Protein AF-A0A9P5S9I9-F1 (afdb_monomer_lite)

Organism: NCBI:txid64567

pLDDT: mean 74.51, std 22.47, range [37.97, 96.94]

Sequence (103 aa):
RCFNSDEETMPCTVDERFIMINEQIAERIVKGIQLMYGIEFAWEVVSLDMSCLHLALRIFTAIRALAPFSTVVAQGHAVGEPQFAAFPEEKDATLTASVATAL

Foldseek 3Di:
DPPDPPVVQDDPDQQDFRPDDDQVVLVVVQVVLCVPPVDHDDSVVSSVLRGNVSNVVVSVVVCVVCVVVPPPPPDDDCPDPPPPPPDPDPPDDDPPDDDDDDD

Radius of gyration: 19.79 Å; chains: 1; bounding box: 36×42×61 Å

Structure (mmCIF, N/CA/C/O backbone):
data_AF-A0A9P5S9I9-F1
#
_entry.id   AF-A0A9P5S9I9-F1
#
loop_
_atom_site.group_PDB
_atom_site.id
_atom_site.type_symbol
_atom_site.label_atom_id
_atom_site.label_alt_id
_atom_site.label_comp_id
_atom_site.label_asym_id
_atom_site.label_entity_id
_atom_site.label_seq_id
_atom_site.pdbx_PDB_ins_code
_atom_site.Cartn_x
_atom_site.Cartn_y
_atom_site.Cartn_z
_atom_site.occupancy
_atom_site.B_iso_or_equiv
_atom_site.auth_seq_id
_atom_site.auth_comp_id
_atom_site.auth_asym_id
_atom_site.auth_atom_id
_atom_site.pdbx_PDB_model_num
ATOM 1 N N . ARG A 1 1 ? 3.838 16.346 -8.510 1.00 43.31 1 ARG A N 1
ATOM 2 C CA . ARG A 1 1 ? 4.983 15.941 -9.357 1.00 43.31 1 ARG A CA 1
ATOM 3 C C . ARG A 1 1 ? 5.171 14.448 -9.135 1.00 43.31 1 ARG A C 1
ATOM 5 O O . ARG A 1 1 ? 5.591 14.094 -8.042 1.00 43.31 1 ARG A O 1
ATOM 12 N N . CYS A 1 2 ? 4.777 13.597 -10.087 1.00 48.47 2 CYS A N 1
ATOM 13 C CA . CYS A 1 2 ? 5.248 12.208 -10.108 1.00 48.47 2 CYS A CA 1
ATOM 14 C C . CYS A 1 2 ? 6.775 12.263 -10.210 1.00 48.47 2 CYS A C 1
ATOM 16 O O . CYS A 1 2 ? 7.299 13.138 -10.905 1.00 48.47 2 CYS A O 1
ATOM 18 N N . PHE A 1 3 ? 7.466 11.469 -9.399 1.00 54.31 3 PHE A N 1
ATOM 19 C CA . PHE A 1 3 ? 8.912 11.554 -9.224 1.00 54.31 3 PHE A CA 1
ATOM 20 C C . PHE A 1 3 ? 9.602 11.130 -10.518 1.00 54.31 3 PHE A C 1
ATOM 22 O O . PHE A 1 3 ? 9.834 9.952 -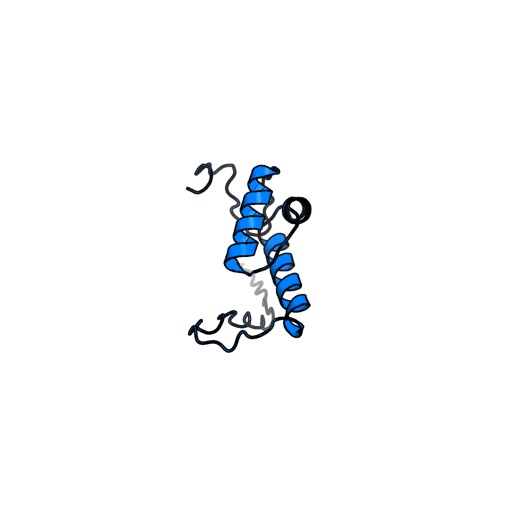10.713 1.00 54.31 3 PHE A O 1
ATOM 29 N N . ASN A 1 4 ? 9.891 12.120 -11.367 1.00 59.34 4 ASN A N 1
ATOM 30 C CA . ASN A 1 4 ? 10.453 12.005 -12.709 1.00 59.34 4 ASN A CA 1
ATOM 31 C C . ASN A 1 4 ? 9.551 11.188 -13.646 1.00 59.34 4 ASN A C 1
ATOM 33 O O . ASN A 1 4 ? 9.258 10.028 -13.402 1.00 59.34 4 ASN A O 1
ATOM 37 N N . SER A 1 5 ? 9.081 11.796 -14.734 1.00 61.50 5 SER A N 1
ATOM 38 C CA . SER A 1 5 ? 8.459 11.076 -15.857 1.00 61.50 5 SER A CA 1
ATOM 39 C C . SER A 1 5 ? 9.518 10.245 -16.595 1.00 61.50 5 SER A C 1
ATOM 41 O O . SER A 1 5 ? 9.756 10.451 -17.778 1.00 61.50 5 SER A O 1
ATOM 43 N N . ASP A 1 6 ? 10.231 9.405 -15.855 1.00 72.75 6 ASP A N 1
ATOM 44 C CA . ASP A 1 6 ? 11.242 8.498 -16.353 1.00 72.75 6 ASP A CA 1
ATOM 45 C C . ASP A 1 6 ? 1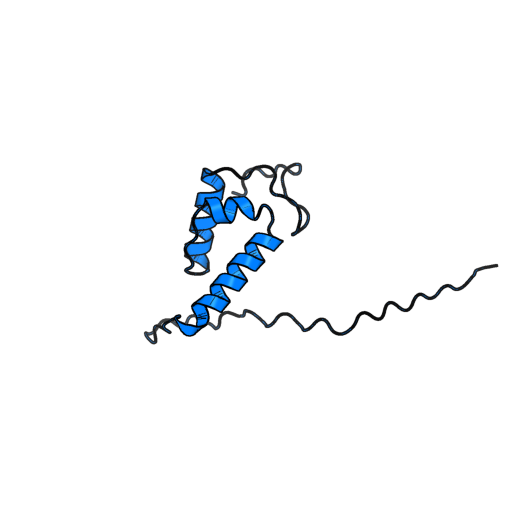0.529 7.204 -16.732 1.00 72.75 6 ASP A C 1
ATOM 47 O O . ASP A 1 6 ? 10.146 6.405 -15.873 1.00 72.75 6 ASP A O 1
ATOM 51 N N . GLU A 1 7 ? 10.272 7.074 -18.030 1.00 72.94 7 GLU A N 1
ATOM 52 C CA . GLU A 1 7 ? 9.531 5.969 -18.635 1.00 72.94 7 GLU A CA 1
ATOM 53 C C . GLU A 1 7 ? 10.170 4.610 -18.312 1.00 72.94 7 GLU A C 1
ATOM 55 O O . GLU A 1 7 ? 9.454 3.627 -18.166 1.00 72.94 7 GLU A O 1
ATOM 60 N N . GLU A 1 8 ? 11.481 4.576 -18.054 1.00 73.44 8 GLU A N 1
ATOM 61 C CA . GLU A 1 8 ? 12.221 3.365 -17.675 1.00 73.44 8 GLU A CA 1
ATOM 62 C C . GLU A 1 8 ? 11.930 2.890 -16.243 1.00 73.44 8 GLU A C 1
ATOM 64 O O . GLU A 1 8 ? 12.217 1.748 -15.889 1.00 73.44 8 GLU A O 1
ATOM 69 N N . THR A 1 9 ? 11.390 3.761 -15.386 1.00 75.88 9 THR A N 1
ATOM 70 C CA . THR A 1 9 ? 11.104 3.436 -13.975 1.00 75.88 9 THR A CA 1
ATOM 71 C C . THR A 1 9 ? 9.619 3.431 -13.643 1.00 75.88 9 THR A C 1
ATOM 73 O O . THR A 1 9 ? 9.235 3.034 -12.538 1.00 75.88 9 THR A O 1
ATOM 76 N N . MET A 1 10 ? 8.778 3.878 -14.579 1.00 81.06 10 MET A N 1
ATOM 77 C CA . MET A 1 10 ? 7.338 3.921 -14.401 1.00 81.06 10 MET A CA 1
ATOM 78 C C . MET A 1 10 ? 6.756 2.511 -14.552 1.00 81.06 10 MET A C 1
ATOM 80 O O . MET A 1 10 ? 6.857 1.934 -15.633 1.00 81.06 10 MET A O 1
ATOM 84 N N . PRO A 1 11 ? 6.097 1.963 -13.515 1.00 82.06 11 PRO A N 1
ATOM 85 C CA . PRO A 1 11 ? 5.438 0.677 -13.652 1.00 82.06 11 PRO A CA 1
ATOM 86 C C . PRO A 1 11 ? 4.299 0.785 -14.674 1.00 82.06 11 PRO A C 1
ATOM 88 O O . PRO A 1 11 ? 3.430 1.656 -14.569 1.00 82.06 11 PRO A O 1
ATOM 91 N N . CYS A 1 12 ? 4.309 -0.103 -15.660 1.00 87.44 12 CYS A N 1
ATOM 92 C CA . CYS A 1 12 ? 3.316 -0.205 -16.723 1.00 87.44 12 CYS A CA 1
ATOM 93 C C . CYS A 1 12 ? 2.178 -1.167 -16.360 1.00 87.44 12 CYS A C 1
ATOM 95 O O . CYS A 1 12 ? 1.075 -1.052 -16.899 1.00 87.44 12 CYS A O 1
ATOM 97 N N . THR A 1 13 ? 2.418 -2.100 -15.433 1.00 90.81 13 THR A N 1
ATOM 98 C CA . THR A 1 13 ? 1.401 -3.019 -14.903 1.00 90.81 13 THR A CA 1
ATOM 99 C C . THR A 1 13 ? 1.306 -2.937 -13.380 1.00 90.81 13 THR A C 1
ATOM 101 O O . THR A 1 13 ? 2.197 -2.446 -12.690 1.00 90.81 13 THR A O 1
ATOM 104 N N . VAL A 1 14 ? 0.183 -3.395 -12.819 1.00 91.31 14 VAL A N 1
ATOM 105 C CA . VAL A 1 14 ? -0.073 -3.300 -11.369 1.00 91.31 14 VAL A CA 1
ATOM 106 C C . VAL A 1 14 ? 0.770 -4.267 -10.532 1.00 91.31 14 VAL A C 1
ATOM 108 O O . VAL A 1 14 ? 0.981 -4.019 -9.346 1.00 91.31 14 VAL A O 1
ATOM 111 N N . ASP A 1 15 ? 1.226 -5.368 -11.124 1.00 93.62 15 ASP A N 1
ATOM 112 C CA . ASP A 1 15 ? 2.068 -6.391 -10.497 1.00 93.62 15 ASP A CA 1
ATOM 113 C C . ASP A 1 15 ? 3.570 -6.125 -10.675 1.00 93.62 15 ASP A C 1
ATOM 115 O O . ASP A 1 15 ? 4.394 -6.790 -10.042 1.00 93.62 15 ASP A O 1
ATOM 119 N N . GLU A 1 16 ? 3.926 -5.138 -11.500 1.00 91.25 16 GLU A N 1
ATOM 120 C CA . GLU A 1 16 ? 5.307 -4.762 -11.748 1.00 91.25 16 GLU A CA 1
ATOM 121 C C . GLU A 1 16 ? 5.986 -4.259 -10.475 1.00 91.25 16 GLU A C 1
ATOM 123 O O . GLU A 1 16 ? 5.396 -3.553 -9.645 1.00 91.25 16 GLU A O 1
ATOM 128 N N . ARG A 1 17 ? 7.259 -4.641 -10.320 1.00 89.56 17 ARG A N 1
ATOM 129 C CA . ARG A 1 17 ? 8.027 -4.261 -9.145 1.00 89.56 17 ARG A CA 1
ATOM 130 C C . ARG A 1 17 ? 8.487 -2.809 -9.201 1.00 89.56 17 ARG A C 1
ATOM 132 O O . ARG A 1 17 ? 9.065 -2.364 -10.182 1.00 89.56 17 ARG A O 1
ATOM 139 N N . PHE A 1 18 ? 8.333 -2.102 -8.089 1.00 87.19 18 PHE A N 1
ATOM 140 C CA . PHE A 1 18 ? 8.884 -0.773 -7.882 1.00 87.19 18 PHE A CA 1
ATOM 141 C C . PHE A 1 18 ? 10.409 -0.827 -7.930 1.00 87.19 18 PHE A C 1
ATOM 143 O O . PHE A 1 18 ? 11.050 -1.464 -7.097 1.00 87.19 18 PHE A O 1
ATOM 150 N N . ILE A 1 19 ? 10.995 -0.127 -8.897 1.00 81.81 19 ILE A N 1
ATOM 151 C CA . ILE A 1 19 ? 12.442 -0.153 -9.133 1.00 81.81 19 ILE A CA 1
ATOM 152 C C . ILE A 1 19 ? 13.197 0.730 -8.122 1.00 81.81 19 ILE A C 1
ATOM 154 O O . ILE A 1 19 ? 14.336 0.437 -7.769 1.00 81.81 19 ILE A O 1
ATOM 158 N N . MET A 1 20 ? 12.563 1.789 -7.605 1.00 75.56 20 MET A N 1
ATOM 159 C CA . MET A 1 20 ? 13.223 2.811 -6.778 1.00 75.56 20 MET A CA 1
ATOM 160 C C . MET A 1 20 ? 12.549 3.051 -5.421 1.00 75.56 20 MET A C 1
ATOM 162 O O . MET A 1 20 ? 12.487 4.190 -4.957 1.00 75.56 20 MET A O 1
ATOM 166 N N . ILE A 1 21 ? 12.035 2.009 -4.757 1.00 83.81 21 ILE A N 1
ATOM 167 C CA . ILE A 1 21 ? 11.554 2.189 -3.382 1.00 83.81 21 ILE A CA 1
ATOM 168 C C . ILE A 1 21 ? 12.749 2.344 -2.431 1.00 83.81 21 ILE A C 1
ATOM 170 O O . ILE A 1 21 ? 13.637 1.499 -2.355 1.00 83.81 21 ILE A O 1
ATOM 174 N N . ASN A 1 22 ? 12.774 3.456 -1.705 1.00 88.88 22 ASN A N 1
ATOM 175 C CA . ASN A 1 22 ? 13.672 3.693 -0.582 1.00 88.88 22 ASN A CA 1
ATOM 176 C C . ASN A 1 22 ? 12.850 4.172 0.619 1.00 88.88 22 ASN A C 1
ATOM 178 O O . ASN A 1 22 ? 11.658 4.449 0.481 1.00 88.88 22 ASN A O 1
ATOM 182 N N . GLU A 1 23 ? 13.484 4.280 1.783 1.00 92.69 23 GLU A N 1
ATOM 183 C CA . GLU A 1 23 ? 12.836 4.692 3.033 1.00 92.69 23 GLU A CA 1
ATOM 184 C C . GLU A 1 23 ? 12.034 5.994 2.878 1.00 92.69 23 GLU A C 1
ATOM 186 O O . GLU A 1 23 ? 10.838 6.011 3.141 1.00 92.69 23 GLU A O 1
ATOM 191 N N . GLN A 1 24 ? 12.630 7.050 2.316 1.00 91.81 24 GLN A N 1
ATOM 192 C CA . GLN A 1 24 ? 11.956 8.346 2.146 1.00 91.81 24 GLN A CA 1
ATOM 193 C C . GLN A 1 24 ? 10.714 8.269 1.246 1.00 91.81 24 GLN A C 1
ATOM 195 O O . GLN A 1 24 ? 9.739 8.998 1.444 1.00 91.81 24 GLN A O 1
ATOM 200 N N . ILE A 1 25 ? 10.746 7.428 0.210 1.00 89.88 25 ILE A N 1
ATOM 201 C CA . ILE A 1 25 ? 9.595 7.201 -0.669 1.00 89.88 25 ILE A CA 1
ATOM 202 C C . ILE A 1 25 ? 8.542 6.362 0.060 1.00 89.88 25 ILE A C 1
ATOM 204 O O . ILE A 1 25 ? 7.363 6.711 0.015 1.00 89.88 25 ILE A O 1
ATOM 208 N N . ALA A 1 26 ? 8.953 5.314 0.773 1.00 93.00 26 ALA A N 1
ATOM 209 C CA . ALA A 1 26 ? 8.058 4.470 1.555 1.00 93.00 26 ALA A CA 1
ATOM 210 C C . ALA A 1 26 ? 7.335 5.272 2.652 1.00 93.00 26 ALA A C 1
ATOM 212 O O . ALA A 1 26 ? 6.116 5.175 2.765 1.00 93.00 26 ALA A O 1
ATOM 213 N N . GLU A 1 27 ? 8.034 6.145 3.380 1.00 95.00 27 GLU A N 1
ATOM 214 C CA . GLU A 1 27 ? 7.440 7.057 4.367 1.00 95.00 27 GLU A CA 1
ATOM 215 C C . GLU A 1 27 ? 6.393 7.991 3.745 1.00 95.00 27 GLU A C 1
ATOM 217 O O . GLU A 1 27 ? 5.330 8.228 4.323 1.00 95.00 27 GLU A O 1
ATOM 222 N N . ARG A 1 28 ? 6.645 8.504 2.533 1.00 93.94 28 ARG A N 1
ATOM 223 C CA . ARG A 1 28 ? 5.667 9.334 1.809 1.00 93.94 28 ARG A CA 1
ATOM 224 C C . ARG A 1 28 ? 4.433 8.538 1.407 1.00 93.94 28 ARG A C 1
ATOM 226 O O . ARG A 1 28 ? 3.325 9.063 1.507 1.00 93.94 28 ARG A O 1
ATOM 233 N N . ILE A 1 29 ? 4.612 7.291 0.973 1.00 93.19 29 ILE A N 1
ATOM 234 C CA . ILE A 1 29 ? 3.500 6.393 0.648 1.00 93.19 29 ILE A CA 1
ATOM 235 C C . ILE A 1 29 ? 2.684 6.105 1.911 1.00 93.19 29 ILE A C 1
ATOM 237 O O . ILE A 1 29 ? 1.469 6.286 1.888 1.00 93.19 29 ILE A O 1
ATOM 241 N N . VAL A 1 30 ? 3.336 5.755 3.027 1.00 95.75 30 VAL A N 1
ATOM 242 C CA . VAL A 1 30 ? 2.685 5.586 4.337 1.00 95.75 30 VAL A CA 1
ATOM 243 C C . VAL A 1 30 ? 1.882 6.828 4.703 1.00 95.75 30 VAL A C 1
ATOM 245 O O . VAL A 1 30 ? 0.713 6.718 5.073 1.00 95.75 30 VAL A O 1
ATOM 248 N N . LYS A 1 31 ? 2.464 8.024 4.544 1.00 96.19 31 LYS A N 1
ATOM 249 C CA . LYS A 1 31 ? 1.756 9.270 4.843 1.00 96.19 31 LYS A CA 1
ATOM 250 C C . LYS A 1 31 ? 0.528 9.461 3.954 1.00 96.19 31 LYS A C 1
ATOM 252 O O . LYS A 1 31 ? -0.513 9.892 4.443 1.00 96.19 31 LYS A O 1
ATOM 257 N N . GLY A 1 32 ? 0.634 9.126 2.669 1.00 96.06 32 GLY A N 1
ATOM 258 C CA . GLY A 1 32 ? -0.496 9.126 1.743 1.00 96.06 32 GLY A CA 1
ATOM 259 C C . GLY A 1 32 ? -1.602 8.161 2.173 1.00 96.06 32 GLY A C 1
ATOM 260 O O . GLY A 1 32 ? -2.765 8.554 2.222 1.00 96.06 32 GLY A O 1
ATOM 261 N N . ILE A 1 33 ? -1.246 6.935 2.565 1.00 95.88 33 ILE A N 1
ATOM 262 C CA . ILE A 1 33 ? -2.202 5.924 3.039 1.00 95.88 33 ILE A CA 1
ATOM 263 C C . ILE A 1 33 ? -2.922 6.403 4.304 1.00 95.88 33 ILE A C 1
ATOM 265 O O . ILE A 1 33 ? -4.147 6.308 4.379 1.00 95.88 33 ILE A O 1
ATOM 269 N N . GLN A 1 34 ? -2.189 6.983 5.257 1.00 95.56 34 GLN A N 1
ATOM 270 C CA . GLN A 1 34 ? -2.767 7.556 6.472 1.00 95.56 34 GLN A CA 1
ATOM 271 C C . GLN A 1 34 ? -3.785 8.656 6.142 1.00 95.56 34 GLN A C 1
ATOM 273 O O . GLN A 1 34 ? -4.865 8.687 6.723 1.00 95.56 34 GLN A O 1
ATOM 278 N N . LEU A 1 35 ? -3.471 9.543 5.194 1.00 94.88 35 LEU A N 1
ATOM 279 C CA . LEU A 1 35 ? -4.357 10.646 4.811 1.00 94.88 35 LEU A CA 1
ATOM 280 C C . LEU A 1 35 ? -5.588 10.187 4.017 1.00 94.88 35 LEU A C 1
ATOM 282 O O . LEU A 1 35 ? -6.655 10.772 4.175 1.00 94.88 35 LEU A O 1
ATOM 286 N N . MET A 1 36 ? -5.449 9.174 3.159 1.00 95.00 36 MET A N 1
ATOM 287 C CA . MET A 1 36 ? -6.530 8.714 2.279 1.00 95.00 36 MET A CA 1
ATOM 288 C C . MET A 1 36 ? -7.455 7.691 2.937 1.00 95.00 36 MET A C 1
ATOM 290 O O . MET A 1 36 ? -8.657 7.708 2.687 1.00 95.00 36 MET A O 1
ATOM 294 N N . TYR A 1 37 ? -6.900 6.799 3.757 1.00 93.75 37 TYR A N 1
ATOM 295 C CA . TYR A 1 37 ? -7.622 5.655 4.319 1.00 93.75 37 TYR A CA 1
ATOM 296 C C . TYR A 1 37 ? -7.692 5.676 5.850 1.00 93.75 37 TYR A C 1
ATOM 298 O O . TYR A 1 37 ? -8.399 4.855 6.427 1.00 93.75 37 TYR A O 1
ATOM 306 N N . GLY A 1 38 ? -6.968 6.578 6.523 1.00 93.19 38 GLY A N 1
ATOM 307 C CA . GLY A 1 38 ? -6.920 6.621 7.988 1.00 93.19 38 GLY A CA 1
ATOM 308 C C . GLY A 1 38 ? -6.159 5.450 8.619 1.00 93.19 38 GLY A C 1
ATOM 309 O O . GLY A 1 38 ? -6.387 5.142 9.785 1.00 93.19 38 GLY A O 1
ATOM 310 N N . ILE A 1 39 ? -5.286 4.777 7.861 1.00 93.81 39 ILE A N 1
ATOM 311 C CA . ILE A 1 39 ? -4.541 3.589 8.307 1.00 93.81 39 ILE A CA 1
ATOM 312 C C . ILE A 1 39 ? -3.066 3.933 8.458 1.00 93.81 39 ILE A C 1
ATOM 314 O O . ILE A 1 39 ? -2.454 4.487 7.545 1.00 93.81 39 ILE A O 1
ATOM 318 N N . GLU A 1 40 ? -2.487 3.563 9.596 1.00 94.00 40 GLU A N 1
ATOM 319 C CA . GLU A 1 40 ? -1.061 3.724 9.863 1.00 94.00 40 GLU A CA 1
ATOM 320 C C . GLU A 1 40 ? -0.307 2.420 9.601 1.00 94.00 40 GLU A C 1
ATOM 322 O O . GLU A 1 40 ? -0.634 1.366 10.146 1.00 94.00 40 GLU A O 1
ATOM 327 N N . PHE A 1 41 ? 0.732 2.510 8.773 1.00 95.62 41 PHE A N 1
ATOM 328 C CA . PHE A 1 41 ? 1.698 1.441 8.546 1.00 95.62 41 PHE A CA 1
ATOM 329 C C . PHE A 1 41 ? 3.097 1.914 8.937 1.00 95.62 41 PHE A C 1
ATOM 331 O O . PHE A 1 41 ? 3.406 3.098 8.833 1.00 95.62 41 PHE A O 1
ATOM 338 N N . ALA A 1 42 ? 3.964 0.983 9.329 1.00 96.25 42 ALA A N 1
ATOM 339 C CA . ALA A 1 42 ? 5.403 1.231 9.328 1.00 96.25 42 ALA A CA 1
ATOM 340 C C . ALA A 1 42 ? 5.918 1.258 7.877 1.00 96.25 42 ALA A C 1
ATOM 342 O O . ALA A 1 42 ? 5.393 0.542 7.017 1.00 96.25 42 ALA A O 1
ATOM 343 N N . TRP A 1 43 ? 6.931 2.072 7.579 1.00 95.50 43 TRP A N 1
ATOM 344 C CA . TRP A 1 43 ? 7.436 2.206 6.208 1.00 95.50 43 TRP A CA 1
ATOM 345 C C . TRP A 1 43 ? 8.065 0.901 5.702 1.00 95.50 43 TRP A C 1
ATOM 347 O O . TRP A 1 43 ? 7.943 0.596 4.516 1.00 95.50 43 TRP A O 1
ATOM 357 N N . GLU A 1 44 ? 8.645 0.089 6.594 1.00 95.38 44 GLU A N 1
ATOM 358 C CA . GLU A 1 44 ? 9.219 -1.227 6.297 1.00 95.38 44 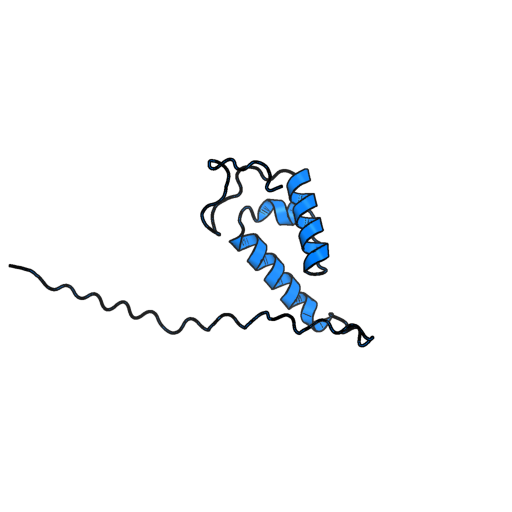GLU A CA 1
ATOM 359 C C . GLU A 1 44 ? 8.167 -2.204 5.773 1.00 95.38 44 GLU A C 1
ATOM 361 O O . GLU A 1 44 ? 8.460 -3.083 4.972 1.00 95.38 44 GLU A O 1
ATOM 366 N N . VAL A 1 45 ? 6.918 -2.055 6.215 1.00 91.88 45 VAL A N 1
ATOM 367 C CA . VAL A 1 45 ? 5.812 -2.878 5.727 1.00 91.88 45 VAL A CA 1
ATOM 368 C C . VAL A 1 45 ? 5.583 -2.531 4.256 1.00 91.88 45 VAL A C 1
ATOM 370 O O . VAL A 1 45 ? 5.704 -3.396 3.391 1.00 91.88 45 VAL A O 1
ATOM 373 N N . VAL A 1 46 ? 5.364 -1.253 3.950 1.00 91.50 46 VAL A N 1
ATOM 374 C CA . VAL A 1 46 ? 5.110 -0.772 2.582 1.00 91.50 46 VAL A CA 1
ATOM 375 C C . VAL A 1 46 ? 6.283 -1.046 1.635 1.00 91.50 46 VAL A C 1
ATOM 377 O O . VAL A 1 46 ? 6.061 -1.387 0.473 1.00 91.50 46 VAL A O 1
ATOM 380 N N . SER A 1 47 ? 7.527 -0.956 2.114 1.00 91.75 47 SER A N 1
ATOM 381 C CA . SER A 1 47 ? 8.709 -1.232 1.290 1.00 91.75 47 SER A CA 1
ATOM 382 C C . SER A 1 47 ? 8.819 -2.698 0.858 1.00 91.75 47 SER A C 1
ATOM 384 O O . SER A 1 47 ? 9.425 -2.970 -0.173 1.00 91.75 47 SER A O 1
ATOM 386 N N . LEU A 1 48 ? 8.186 -3.636 1.573 1.00 92.00 48 LEU A N 1
ATOM 387 C CA . LEU A 1 48 ? 8.174 -5.058 1.213 1.00 92.00 48 LEU A CA 1
ATOM 388 C C . LEU A 1 48 ? 7.136 -5.426 0.143 1.00 92.00 48 LEU A C 1
ATOM 390 O O . LEU A 1 48 ? 7.303 -6.451 -0.514 1.00 92.00 48 LEU A O 1
ATOM 394 N N . ASP A 1 49 ? 6.074 -4.634 -0.045 1.00 91.75 49 ASP A N 1
ATOM 395 C CA . ASP A 1 49 ? 5.022 -4.959 -1.026 1.00 91.75 49 ASP A CA 1
ATOM 396 C C . ASP A 1 49 ? 5.524 -4.852 -2.469 1.00 91.75 49 ASP A C 1
ATOM 398 O O . ASP A 1 49 ? 5.083 -5.598 -3.345 1.00 91.75 49 ASP A O 1
ATOM 402 N N . MET A 1 50 ? 6.466 -3.934 -2.710 1.00 88.88 50 MET A N 1
ATOM 403 C CA . MET A 1 50 ? 7.205 -3.765 -3.963 1.00 88.88 50 MET A CA 1
ATOM 404 C C . MET A 1 50 ? 6.357 -3.639 -5.236 1.00 88.88 50 MET A C 1
ATOM 406 O O . MET A 1 50 ? 6.944 -3.627 -6.298 1.00 88.88 50 MET A O 1
ATOM 410 N N . SER A 1 51 ? 5.030 -3.539 -5.192 1.00 92.62 51 SER A N 1
ATOM 411 C CA . SER A 1 51 ? 4.151 -3.390 -6.363 1.00 92.62 51 SER A CA 1
ATOM 412 C C . SER A 1 51 ? 2.803 -2.806 -5.941 1.00 92.62 51 SER A C 1
ATOM 414 O O . SER A 1 51 ? 2.405 -2.905 -4.773 1.00 92.62 51 SER A O 1
ATOM 416 N N . CYS A 1 52 ? 2.071 -2.226 -6.893 1.00 92.38 52 CYS A N 1
ATOM 417 C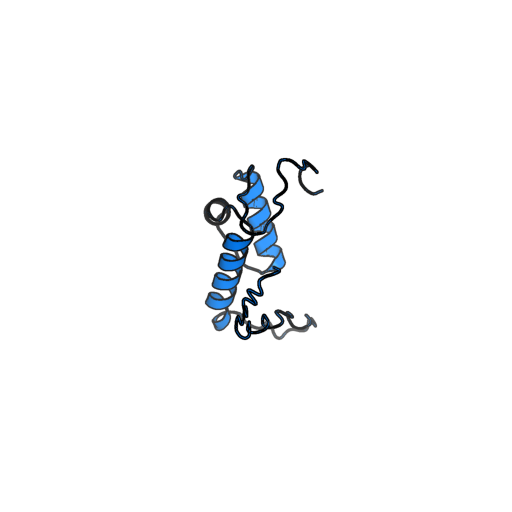 CA . CYS A 1 52 ? 0.755 -1.644 -6.630 1.00 92.38 52 CYS A CA 1
ATOM 418 C C . CYS A 1 52 ? -0.250 -2.703 -6.163 1.00 92.38 52 CYS A C 1
ATOM 420 O O . CYS A 1 52 ? -1.019 -2.448 -5.238 1.00 92.38 52 CYS A O 1
ATOM 422 N N . LEU A 1 53 ? -0.222 -3.893 -6.769 1.00 95.38 53 LEU A N 1
ATOM 423 C CA . LEU A 1 53 ? -1.133 -4.992 -6.459 1.00 95.38 53 LEU A CA 1
ATOM 424 C C . LEU A 1 53 ? -1.012 -5.440 -4.997 1.00 95.38 53 LEU A C 1
ATOM 426 O O . LEU A 1 53 ? -2.013 -5.501 -4.282 1.00 95.38 53 LEU A O 1
ATOM 430 N N . HIS A 1 54 ? 0.208 -5.724 -4.538 1.00 95.62 54 HIS A N 1
ATOM 431 C CA . HIS A 1 54 ? 0.442 -6.195 -3.171 1.00 95.62 54 HIS A CA 1
ATOM 432 C C . HIS A 1 54 ? 0.108 -5.114 -2.138 1.00 95.62 54 HIS A C 1
ATOM 434 O O . HIS A 1 54 ? -0.570 -5.395 -1.146 1.00 95.62 54 HIS A O 1
ATOM 440 N N . LEU A 1 55 ? 0.491 -3.862 -2.411 1.00 95.19 55 LEU A N 1
ATOM 441 C CA . LEU A 1 55 ? 0.179 -2.738 -1.533 1.00 95.19 55 LEU A CA 1
ATOM 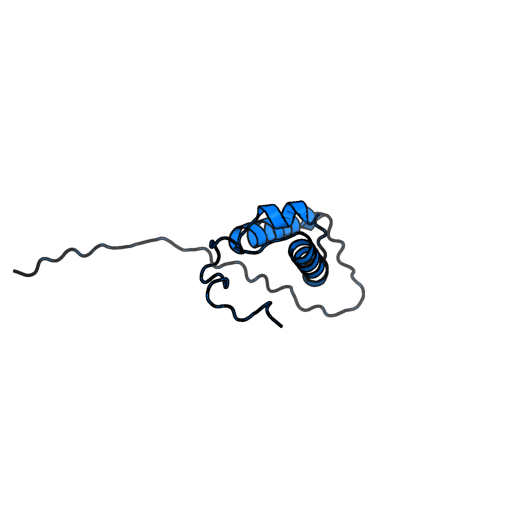442 C C . LEU A 1 55 ? -1.337 -2.514 -1.419 1.00 95.19 55 LEU A C 1
ATOM 444 O O . LEU A 1 55 ? -1.860 -2.338 -0.317 1.00 95.19 55 LEU A O 1
ATOM 448 N N . ALA A 1 56 ? -2.062 -2.574 -2.539 1.00 96.06 56 ALA A N 1
ATOM 449 C CA . ALA A 1 56 ? -3.517 -2.448 -2.555 1.00 96.06 56 ALA A CA 1
ATOM 450 C C . ALA A 1 56 ? -4.194 -3.569 -1.754 1.00 96.06 56 ALA A C 1
ATOM 452 O O . ALA A 1 56 ? -5.082 -3.300 -0.942 1.00 96.06 56 ALA A O 1
ATOM 453 N N . LEU A 1 57 ? -3.739 -4.815 -1.916 1.00 96.94 57 LEU A N 1
ATOM 454 C CA . LEU A 1 57 ? -4.254 -5.954 -1.157 1.00 96.94 57 LEU A CA 1
ATOM 455 C C . LEU A 1 57 ? -4.016 -5.792 0.350 1.00 96.94 57 LEU A C 1
ATOM 457 O O . LEU A 1 57 ? -4.888 -6.128 1.158 1.00 96.94 57 LEU A O 1
ATOM 461 N N . ARG A 1 58 ? -2.862 -5.250 0.745 1.00 96.25 58 ARG A N 1
ATOM 462 C CA . ARG A 1 58 ? -2.556 -4.981 2.151 1.00 96.25 58 ARG A CA 1
ATOM 463 C C . ARG A 1 58 ? -3.457 -3.902 2.739 1.00 96.25 58 ARG A C 1
ATOM 465 O O . ARG A 1 58 ? -4.012 -4.112 3.817 1.00 96.25 58 ARG A O 1
ATOM 472 N N . ILE A 1 59 ? -3.652 -2.794 2.024 1.00 96.56 59 ILE A N 1
ATOM 473 C CA . ILE A 1 59 ? -4.580 -1.729 2.432 1.00 96.56 59 ILE A CA 1
ATOM 474 C C . ILE A 1 59 ? -5.994 -2.302 2.575 1.00 96.56 59 ILE A C 1
ATOM 476 O O . ILE A 1 59 ? -6.621 -2.128 3.617 1.00 96.56 59 ILE A O 1
ATOM 480 N N . PHE A 1 60 ? -6.469 -3.061 1.585 1.00 96.56 60 PHE A N 1
ATOM 481 C CA . PHE A 1 60 ? -7.782 -3.707 1.629 1.00 96.56 60 PHE A CA 1
ATOM 482 C C . PHE A 1 60 ? -7.935 -4.639 2.838 1.00 96.56 60 PHE A C 1
ATOM 484 O O . PHE A 1 60 ? -8.939 -4.599 3.551 1.00 96.56 60 PHE A O 1
ATOM 491 N N . THR A 1 61 ? -6.917 -5.456 3.105 1.00 96.25 61 THR A N 1
ATOM 492 C CA . THR A 1 61 ? -6.919 -6.384 4.240 1.00 96.25 61 THR A CA 1
ATOM 493 C C . THR A 1 61 ? -6.970 -5.633 5.568 1.00 96.25 61 THR A C 1
ATOM 495 O O . THR A 1 61 ? -7.736 -6.018 6.451 1.00 96.25 61 THR A O 1
ATOM 498 N N . ALA A 1 62 ? -6.214 -4.540 5.700 1.00 95.62 62 ALA A N 1
ATOM 499 C CA . ALA A 1 62 ? -6.230 -3.697 6.889 1.00 95.62 62 ALA A CA 1
ATOM 500 C C . ALA A 1 62 ? -7.591 -3.014 7.093 1.00 95.62 62 ALA A C 1
ATOM 502 O O . ALA A 1 62 ? -8.136 -3.090 8.192 1.00 95.62 62 ALA A O 1
ATOM 503 N N . ILE A 1 63 ? -8.188 -2.439 6.040 1.00 94.81 63 ILE A N 1
ATOM 504 C CA . ILE A 1 63 ? -9.546 -1.864 6.092 1.00 94.81 63 ILE A CA 1
ATOM 505 C C . ILE A 1 63 ? -10.533 -2.909 6.615 1.00 94.81 63 ILE A C 1
ATOM 507 O O . ILE A 1 63 ? -11.285 -2.653 7.555 1.00 94.81 63 ILE A O 1
ATOM 511 N N . ARG A 1 64 ? -10.509 -4.115 6.039 1.00 95.06 64 ARG A N 1
ATOM 512 C CA . ARG A 1 64 ? -11.440 -5.182 6.414 1.00 95.06 64 ARG A CA 1
ATOM 513 C C . ARG A 1 64 ? -11.223 -5.670 7.847 1.00 95.06 64 ARG A C 1
ATOM 515 O O . ARG A 1 64 ? -12.196 -5.956 8.537 1.00 95.06 64 ARG A O 1
ATOM 522 N N . ALA A 1 65 ? -9.973 -5.749 8.299 1.00 94.75 65 ALA A N 1
ATOM 523 C CA . ALA A 1 65 ? -9.638 -6.131 9.669 1.00 94.75 65 ALA A CA 1
ATOM 524 C C . ALA A 1 65 ? -10.069 -5.073 10.699 1.00 94.75 65 ALA A C 1
ATOM 526 O O . ALA A 1 65 ? -10.457 -5.422 11.813 1.00 94.75 65 ALA A O 1
ATOM 527 N N . LEU A 1 66 ? -10.029 -3.792 10.326 1.00 91.31 66 LEU A N 1
ATOM 528 C CA . LEU A 1 66 ? -10.399 -2.671 11.192 1.00 91.31 66 LEU A CA 1
ATOM 529 C C . LEU A 1 66 ? -11.897 -2.343 11.167 1.00 91.31 66 LEU A C 1
ATOM 531 O O . LEU A 1 66 ? -12.370 -1.647 12.063 1.00 91.31 66 LEU A O 1
ATOM 535 N N . ALA A 1 67 ? -12.658 -2.859 10.196 1.00 91.50 67 ALA A N 1
ATOM 536 C CA . ALA A 1 67 ? -14.084 -2.568 10.032 1.00 91.50 67 ALA A CA 1
ATOM 537 C C . ALA A 1 67 ? -14.930 -2.709 11.322 1.00 91.50 67 ALA A C 1
ATOM 539 O O . ALA A 1 67 ? -15.724 -1.806 11.583 1.00 91.50 67 ALA A O 1
ATOM 540 N N . PRO A 1 68 ? -14.752 -3.737 12.184 1.00 91.81 68 PRO A N 1
ATOM 541 C CA . PRO A 1 68 ? -15.519 -3.859 13.432 1.00 91.81 68 PRO A CA 1
ATOM 542 C C . PRO A 1 68 ? -15.227 -2.769 14.475 1.00 91.81 68 PRO A C 1
ATOM 544 O O . PRO A 1 68 ? -16.006 -2.583 15.405 1.00 91.81 68 PRO A O 1
ATOM 547 N N . PHE A 1 69 ? -14.096 -2.076 14.343 1.00 86.12 69 PHE A N 1
ATOM 548 C CA . PHE A 1 69 ? -13.609 -1.070 15.289 1.00 86.12 69 PHE A CA 1
ATOM 549 C C . PHE A 1 69 ? -13.694 0.352 14.731 1.00 86.12 69 PHE A C 1
ATOM 551 O O . PHE A 1 69 ? -13.346 1.306 15.426 1.00 86.12 69 PHE A O 1
ATOM 558 N N . SER A 1 70 ? -14.152 0.507 13.486 1.00 78.62 70 SER A N 1
ATOM 559 C CA . SER A 1 70 ? -14.369 1.814 12.884 1.00 78.62 70 SER A CA 1
ATOM 560 C C . SER A 1 70 ? -15.561 2.476 13.572 1.00 78.62 70 SER A C 1
ATOM 562 O O . SER A 1 70 ? -16.720 2.122 13.348 1.00 78.62 70 SER A O 1
ATOM 564 N N . THR A 1 71 ? -15.287 3.413 14.477 1.00 68.81 71 THR A N 1
ATOM 565 C CA . THR A 1 71 ? -16.331 4.234 15.080 1.00 68.81 71 THR A CA 1
ATOM 566 C C . THR A 1 71 ? -16.859 5.176 14.006 1.00 68.81 71 THR A C 1
ATOM 568 O O . THR A 1 71 ? -16.179 6.107 13.578 1.00 68.81 71 THR A O 1
ATOM 571 N N . VAL A 1 72 ? -18.092 4.942 13.549 1.00 58.38 72 VAL A N 1
ATOM 572 C CA . VAL A 1 72 ? -18.831 5.938 12.770 1.00 58.38 72 VAL A CA 1
ATOM 573 C C . VAL A 1 72 ? -18.933 7.178 13.654 1.00 58.38 72 VAL A C 1
ATOM 575 O O . VAL A 1 72 ? 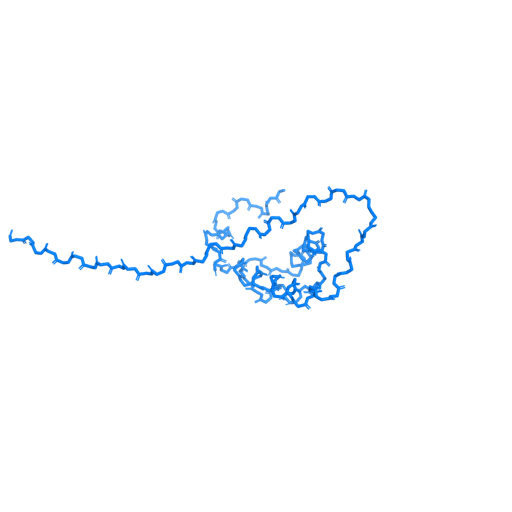-19.717 7.212 14.603 1.00 58.38 72 VAL A O 1
ATOM 578 N N . VAL A 1 73 ? -18.118 8.196 13.385 1.00 52.66 73 VAL A N 1
ATOM 579 C CA . VAL A 1 73 ? -18.308 9.519 13.976 1.00 52.66 73 VAL A CA 1
ATOM 580 C C . VAL A 1 73 ? -19.597 10.064 13.371 1.00 52.66 73 VAL A C 1
ATOM 582 O O . VAL A 1 73 ? -19.605 10.706 12.325 1.00 52.66 73 VAL A O 1
ATOM 585 N N . ALA A 1 74 ? -20.718 9.768 14.025 1.00 46.03 74 ALA A N 1
ATOM 586 C CA . ALA A 1 74 ? -22.036 10.316 13.741 1.00 46.03 74 ALA A CA 1
ATOM 587 C C . ALA A 1 74 ? -22.113 11.795 14.169 1.00 46.03 74 ALA A C 1
ATOM 589 O O . ALA A 1 74 ? -22.985 12.195 14.936 1.00 46.03 74 ALA A O 1
ATOM 590 N N . GLN A 1 75 ? -21.181 12.620 13.690 1.00 43.12 75 GLN A N 1
ATOM 591 C CA . GLN A 1 75 ? -21.233 14.072 13.815 1.00 43.12 75 GLN A CA 1
ATOM 592 C C . GLN A 1 75 ? -20.925 14.723 12.462 1.00 43.12 75 GLN A C 1
ATOM 594 O O . GLN A 1 75 ? -19.794 15.067 12.143 1.00 43.12 75 GLN A O 1
ATOM 599 N N . GLY A 1 76 ? -21.985 14.910 11.673 1.00 40.78 76 GLY A N 1
ATOM 600 C CA . GLY A 1 76 ? -22.204 16.156 10.936 1.00 40.78 76 GLY A CA 1
ATOM 601 C C . GLY A 1 76 ? -21.296 16.509 9.755 1.00 40.78 76 GLY A C 1
ATOM 602 O O . GLY A 1 76 ? -21.332 17.663 9.339 1.00 40.78 76 GLY A O 1
ATOM 603 N N . HIS A 1 77 ? -20.536 15.581 9.176 1.00 39.25 77 HIS A N 1
ATOM 604 C CA . HIS A 1 77 ? -19.938 15.795 7.856 1.00 39.25 77 HIS A CA 1
ATOM 605 C C . HIS A 1 77 ? -20.532 14.789 6.876 1.00 39.25 77 HIS A C 1
ATOM 607 O O . HIS A 1 77 ? -20.388 13.583 7.062 1.00 39.25 77 HIS A O 1
ATOM 613 N N . ALA A 1 78 ? -21.228 15.289 5.855 1.00 40.59 78 ALA A N 1
ATOM 614 C CA . ALA A 1 78 ? -21.711 14.502 4.729 1.00 40.59 78 ALA A CA 1
ATOM 615 C C . ALA A 1 78 ? -20.507 14.003 3.914 1.00 40.59 78 ALA A C 1
ATOM 617 O O . ALA A 1 78 ? -20.180 14.536 2.859 1.00 40.59 78 ALA A O 1
ATOM 618 N N . VAL A 1 79 ? -19.803 13.004 4.439 1.00 44.91 79 VAL A N 1
ATOM 619 C CA . VAL A 1 79 ? -18.891 12.186 3.652 1.00 44.91 79 VAL A CA 1
ATOM 620 C C . VAL A 1 79 ? -19.800 11.247 2.879 1.00 44.91 79 VAL A C 1
ATOM 622 O O . VAL A 1 79 ? -20.422 10.359 3.462 1.00 44.91 79 VAL A O 1
ATOM 625 N N . GLY A 1 80 ? -19.962 11.530 1.584 1.00 43.47 80 GLY A N 1
ATOM 626 C CA . GLY A 1 80 ? -20.629 10.622 0.659 1.00 43.47 80 GLY A CA 1
ATOM 627 C C . GLY A 1 80 ? -20.067 9.217 0.838 1.00 43.47 80 GLY A C 1
ATOM 628 O O . GLY A 1 80 ? -18.879 9.072 1.133 1.00 43.47 80 GLY A O 1
ATOM 629 N N . GLU A 1 81 ? -20.939 8.214 0.728 1.00 37.97 81 GLU A N 1
ATOM 630 C CA . GLU A 1 81 ? -20.579 6.800 0.820 1.00 37.97 81 GLU A CA 1
ATOM 631 C C . GLU A 1 81 ? -19.196 6.551 0.209 1.00 37.97 81 GLU A C 1
ATOM 633 O O . GLU A 1 81 ? -18.953 6.990 -0.923 1.00 37.97 81 GLU A O 1
ATOM 638 N N . PRO A 1 82 ? -18.281 5.847 0.898 1.00 46.28 82 PRO A N 1
ATOM 639 C CA . PRO A 1 82 ? -17.143 5.296 0.199 1.00 46.28 82 PRO A CA 1
ATOM 640 C C . PRO A 1 82 ? -17.713 4.328 -0.840 1.00 46.28 82 PRO A C 1
ATOM 642 O O . PRO A 1 82 ? -18.105 3.210 -0.514 1.00 46.28 82 PRO A O 1
ATOM 645 N N . GLN A 1 83 ? -17.778 4.774 -2.096 1.00 48.78 83 GLN A N 1
ATOM 646 C CA . GLN A 1 83 ? -17.999 3.930 -3.262 1.00 48.78 83 GLN A CA 1
ATOM 647 C C . GLN A 1 83 ? -16.769 3.031 -3.440 1.00 48.78 83 GLN A C 1
ATOM 649 O O . GLN A 1 83 ? -16.070 3.087 -4.446 1.00 48.78 83 GLN A O 1
ATOM 654 N N . PHE A 1 84 ? -16.504 2.147 -2.481 1.00 48.78 84 PHE A N 1
ATOM 655 C CA . PHE A 1 84 ? -15.999 0.835 -2.841 1.00 48.78 84 PHE A CA 1
ATOM 656 C C . PHE A 1 84 ? -17.192 0.120 -3.468 1.00 48.78 84 PHE A C 1
ATOM 658 O O . PHE A 1 84 ? -17.877 -0.672 -2.824 1.00 48.78 84 PHE A O 1
ATOM 665 N N . ALA A 1 85 ? -17.495 0.487 -4.719 1.00 41.59 85 ALA A N 1
ATOM 666 C CA . ALA A 1 85 ? -18.330 -0.331 -5.571 1.00 41.59 85 ALA A CA 1
ATOM 667 C C . ALA A 1 85 ? -17.755 -1.740 -5.452 1.00 41.59 85 ALA A C 1
ATOM 669 O O . ALA A 1 85 ? -16.571 -1.947 -5.731 1.00 41.59 85 ALA A O 1
ATOM 670 N N . ALA A 1 86 ? -18.556 -2.657 -4.910 1.00 46.59 86 ALA A N 1
ATOM 671 C CA . ALA A 1 86 ? -18.205 -4.060 -4.852 1.00 46.59 86 ALA A CA 1
ATOM 672 C C . ALA A 1 86 ? -17.630 -4.431 -6.220 1.00 46.59 86 ALA A C 1
ATOM 674 O O . ALA A 1 86 ? -18.276 -4.177 -7.242 1.00 46.59 86 ALA A O 1
ATOM 675 N N . PHE A 1 87 ? -16.387 -4.920 -6.242 1.00 41.44 87 PHE A N 1
ATOM 676 C CA . PHE A 1 87 ? -15.789 -5.398 -7.480 1.00 41.44 87 PHE A CA 1
ATOM 677 C C . PHE A 1 87 ? -16.794 -6.357 -8.124 1.00 41.44 87 PHE A C 1
ATOM 679 O O . PHE A 1 87 ? -17.318 -7.219 -7.410 1.00 41.44 87 PHE A O 1
ATOM 686 N N . PRO A 1 88 ? -17.132 -6.179 -9.413 1.00 41.38 88 PRO A N 1
ATOM 687 C CA . PRO A 1 88 ? -18.054 -7.083 -10.071 1.00 41.38 88 PRO A CA 1
ATOM 688 C C . PRO A 1 88 ? -17.499 -8.500 -9.937 1.00 41.38 88 PRO A C 1
ATOM 690 O O . PRO A 1 88 ? -16.343 -8.756 -10.266 1.00 41.38 88 PRO A O 1
ATOM 693 N N . GLU A 1 89 ? -18.326 -9.385 -9.387 1.00 50.22 89 GLU A N 1
ATOM 694 C CA . GLU A 1 89 ? -18.068 -10.815 -9.304 1.00 50.22 89 GLU A CA 1
ATOM 695 C C . GLU A 1 89 ? -17.736 -11.312 -10.718 1.00 50.22 89 GLU A C 1
ATOM 697 O O . GLU A 1 89 ? -18.569 -11.230 -11.625 1.00 50.22 89 GLU A O 1
ATOM 702 N N . GLU A 1 90 ? -16.483 -11.722 -10.930 1.00 46.78 90 GLU A N 1
ATOM 703 C CA . GLU A 1 90 ? -15.996 -12.220 -12.214 1.00 46.78 90 GLU A CA 1
ATOM 704 C C . GLU A 1 90 ? -16.749 -13.512 -12.545 1.00 46.78 90 GLU A C 1
ATOM 706 O O . GLU A 1 90 ? -16.465 -14.586 -12.018 1.00 46.78 90 GLU A O 1
ATOM 711 N N . LYS A 1 91 ? -17.776 -13.383 -13.386 1.00 45.25 91 LYS A N 1
ATOM 712 C CA . LYS A 1 91 ? -18.595 -14.501 -13.833 1.00 45.25 91 LYS A CA 1
ATOM 713 C C . LYS A 1 91 ? -17.885 -15.234 -14.972 1.00 45.25 91 LYS A C 1
ATOM 715 O O . LYS A 1 91 ? -17.848 -14.741 -16.094 1.00 45.25 91 LYS A O 1
ATOM 720 N N . ASP A 1 92 ? -17.368 -16.410 -14.632 1.00 40.00 92 ASP A N 1
ATOM 721 C CA . ASP A 1 92 ? -17.032 -17.563 -15.474 1.00 40.00 92 ASP A CA 1
ATOM 722 C C . ASP A 1 92 ? -16.298 -17.306 -16.802 1.00 40.00 92 ASP A C 1
ATOM 724 O O . ASP A 1 92 ? -16.872 -17.000 -17.852 1.00 40.00 92 ASP A O 1
ATOM 728 N N . ALA A 1 93 ? -15.004 -17.628 -16.775 1.00 51.22 93 ALA A N 1
ATOM 729 C CA . ALA A 1 93 ? -14.203 -17.952 -17.942 1.00 51.22 93 ALA A CA 1
ATOM 730 C C . ALA A 1 93 ? -14.891 -19.019 -18.815 1.00 51.22 93 ALA A C 1
ATOM 732 O O . ALA A 1 93 ? -14.938 -20.197 -18.470 1.00 51.22 93 ALA A O 1
ATOM 733 N N . THR A 1 94 ? -15.360 -18.624 -20.001 1.00 41.94 94 THR A N 1
ATOM 734 C CA . THR A 1 94 ? -15.656 -19.571 -21.085 1.00 41.94 94 THR A CA 1
ATOM 735 C C . THR A 1 94 ? -14.882 -19.165 -22.334 1.00 41.94 94 THR A C 1
ATOM 737 O O . THR A 1 94 ? -15.411 -18.571 -23.271 1.00 41.94 94 THR A O 1
ATOM 740 N N . LEU A 1 95 ? -13.587 -19.484 -22.341 1.00 43.34 95 LEU A N 1
ATOM 741 C CA . LEU A 1 95 ? -12.762 -19.432 -23.543 1.00 43.34 95 LEU A CA 1
ATOM 742 C C . LEU A 1 95 ? -13.126 -20.653 -24.408 1.00 43.34 95 LEU A C 1
ATOM 744 O O . LEU A 1 95 ? -12.566 -21.735 -24.245 1.00 43.34 95 LEU A O 1
ATOM 748 N N . THR A 1 96 ? -14.110 -20.519 -25.301 1.00 41.09 96 THR A N 1
ATOM 749 C CA . THR A 1 96 ? -14.337 -21.541 -26.333 1.00 41.09 96 THR A CA 1
ATOM 750 C C . THR A 1 96 ? -13.272 -21.376 -27.413 1.00 41.09 96 THR A C 1
ATOM 752 O O . THR A 1 96 ? -13.310 -20.469 -28.240 1.00 41.09 96 THR A O 1
ATOM 755 N N . ALA A 1 97 ? -12.268 -22.249 -27.373 1.00 44.16 97 ALA A N 1
ATOM 756 C CA . ALA A 1 97 ? -11.297 -22.392 -28.444 1.00 44.16 97 ALA A CA 1
ATOM 757 C C . ALA A 1 97 ? -12.006 -22.942 -29.692 1.00 44.16 97 ALA A C 1
ATOM 759 O O . ALA A 1 97 ? -12.349 -24.121 -29.749 1.00 44.16 97 ALA A O 1
ATOM 760 N N . SER A 1 98 ? -12.227 -22.093 -30.697 1.00 41.91 98 SER A N 1
ATOM 761 C CA . SER A 1 98 ? -12.592 -22.548 -32.039 1.00 41.91 98 SER A CA 1
ATOM 762 C C . SER A 1 98 ? -11.310 -22.773 -32.834 1.00 41.91 98 SER A C 1
ATOM 764 O O . SER A 1 98 ? -10.735 -21.846 -33.404 1.00 41.91 98 SER A O 1
ATOM 766 N N . VAL A 1 99 ? -10.829 -24.016 -32.830 1.00 48.22 99 VAL A N 1
ATOM 767 C CA . VAL A 1 99 ? -9.889 -24.496 -33.843 1.00 48.22 99 VAL A CA 1
ATOM 768 C C . VAL A 1 99 ? -10.728 -24.887 -35.054 1.00 48.22 99 VAL A C 1
ATOM 770 O O . VAL A 1 99 ? -11.413 -25.907 -35.030 1.00 48.22 99 VAL A O 1
ATOM 773 N N . ALA A 1 100 ? -10.681 -24.078 -36.110 1.00 40.38 100 ALA A N 1
ATOM 774 C CA . ALA A 1 100 ? -11.203 -24.450 -37.418 1.00 40.38 100 ALA A CA 1
ATOM 775 C C . ALA A 1 100 ? -10.125 -24.216 -38.482 1.00 40.38 100 ALA A C 1
ATOM 777 O O . ALA A 1 100 ? -9.850 -23.099 -38.911 1.00 40.38 100 ALA A O 1
ATOM 778 N N . THR A 1 101 ? -9.503 -25.334 -38.839 1.00 43.00 101 THR A N 1
ATOM 779 C CA . THR A 1 101 ? -8.705 -25.639 -40.023 1.00 43.00 101 THR A CA 1
ATOM 780 C C . THR A 1 101 ? -9.135 -24.871 -41.278 1.00 43.00 101 THR A C 1
ATOM 782 O O . THR A 1 101 ? -10.276 -25.003 -41.716 1.00 43.00 101 THR A O 1
ATOM 785 N N . ALA A 1 102 ? -8.198 -24.158 -41.909 1.00 39.34 102 ALA A N 1
ATOM 786 C CA . ALA A 1 102 ? -8.291 -23.793 -43.321 1.00 39.34 102 ALA A CA 1
ATOM 787 C C . ALA A 1 102 ? -7.362 -24.719 -44.120 1.00 39.34 102 ALA A C 1
ATOM 789 O O . ALA A 1 102 ? -6.176 -24.832 -43.805 1.00 39.34 102 ALA A O 1
ATOM 790 N N . LEU A 1 103 ? -7.971 -25.429 -45.072 1.00 47.00 103 LEU A N 1
ATOM 791 C CA . LEU A 1 103 ? -7.338 -26.242 -46.112 1.00 47.00 103 LEU A CA 1
ATOM 792 C C . LEU A 1 103 ? -6.558 -25.371 -47.103 1.00 47.00 103 LEU A C 1
ATOM 794 O O . LEU A 1 103 ? -7.015 -24.232 -47.353 1.00 47.00 103 LEU A O 1
#

Secondary structure (DSSP, 8-state):
--S---TTTS-SSTTSPPTT--HHHHHHHHHHHHHHH-----HHHHHHH-SHHHHHHHHHHHHHHHGGG-----SS---------------------------